Protein AF-A0A517MY10-F1 (afdb_monomer_lite)

Organism: NCBI:txid1930276

Foldseek 3Di:
DDDDDDDDDDDDDDDDDDPVVVVVVVVVVVPPDDPPDDPFQFDWEWAFEDAPVRHRQADADWKKKWWADPDQADVNPHHFAIWMFTADRRRITRATGGPDVRRHGTFFKTQMAIFDAHPVRFGQAACLSNDRVRGPDMDGSVPPPDYHHGHGDDPVSRVPPPPPCPDD

Sequence (168 aa):
MQGRVLHRSGNIHSFRPLRALLTASLLLSMLVGCGSSSPFEYVPATGKVTYEDGSAIPFSGTTRMLFASQSPPIDGKYYQKPAVAYVDADGTFESATSHKYKDGIAVGKHKILISASDAQGKLLIPSEYGNIDTTPLEIDAEESPFELKIRKPTAEERKNTKVEKSLY

Structure (mmCIF, N/CA/C/O backbone):
data_AF-A0A517MY10-F1
#
_entry.id   AF-A0A517MY10-F1
#
loop_
_atom_site.group_PDB
_atom_site.id
_atom_site.type_symbol
_atom_site.label_atom_id
_atom_site.label_alt_id
_atom_site.label_comp_id
_atom_site.label_asym_id
_atom_site.label_entity_id
_atom_site.label_seq_id
_atom_site.pdbx_PDB_ins_code
_atom_site.Cartn_x
_atom_site.Cartn_y
_atom_site.Cartn_z
_atom_site.occupancy
_atom_site.B_iso_or_equiv
_atom_site.auth_seq_id
_atom_site.auth_comp_id
_atom_site.auth_asym_id
_atom_site.auth_atom_id
_atom_site.pdbx_PDB_model_num
ATOM 1 N N . MET A 1 1 ? -2.609 -11.671 -103.818 1.00 44.72 1 MET A N 1
ATOM 2 C CA . MET A 1 1 ? -1.132 -11.598 -103.894 1.00 44.72 1 MET A CA 1
ATOM 3 C C . MET A 1 1 ? -0.686 -10.617 -102.818 1.00 44.72 1 MET A C 1
ATOM 5 O O . MET A 1 1 ? -1.029 -9.454 -102.915 1.00 44.72 1 MET A O 1
ATOM 9 N N . GLN A 1 2 ? -0.395 -11.093 -101.605 1.00 45.88 2 GLN A N 1
ATOM 10 C CA . GLN A 1 2 ? 0.942 -11.485 -101.119 1.00 45.88 2 GLN A CA 1
ATOM 11 C C . GLN A 1 2 ? 1.966 -10.341 -101.161 1.00 45.88 2 GLN A C 1
ATOM 13 O O . GLN A 1 2 ? 2.336 -9.883 -102.233 1.00 45.88 2 GLN A O 1
ATOM 18 N N . GLY A 1 3 ? 2.438 -9.945 -99.975 1.00 46.50 3 GLY A N 1
ATOM 19 C CA . GLY A 1 3 ? 3.536 -8.997 -99.784 1.00 46.50 3 GLY A CA 1
ATOM 20 C C . GLY A 1 3 ? 3.680 -8.569 -98.322 1.00 46.50 3 GLY A C 1
ATOM 21 O O . GLY A 1 3 ? 3.351 -7.446 -97.968 1.00 46.50 3 GLY A O 1
ATOM 22 N N . ARG A 1 4 ? 4.096 -9.502 -97.459 1.00 49.69 4 ARG A N 1
ATOM 23 C CA . ARG A 1 4 ? 4.485 -9.286 -96.050 1.00 49.69 4 ARG A CA 1
ATOM 24 C C . ARG A 1 4 ? 5.951 -8.801 -96.003 1.00 49.69 4 ARG A C 1
ATOM 26 O O . ARG A 1 4 ? 6.664 -9.124 -96.945 1.00 49.69 4 ARG A O 1
ATOM 33 N N . VAL A 1 5 ? 6.366 -8.143 -94.900 1.00 52.38 5 VAL A N 1
ATOM 34 C CA . VAL A 1 5 ? 7.738 -7.939 -94.317 1.00 52.38 5 VAL A CA 1
ATOM 35 C C . VAL A 1 5 ? 7.881 -6.471 -93.856 1.00 52.38 5 VAL A C 1
ATOM 37 O O . VAL A 1 5 ? 7.538 -5.589 -94.626 1.00 52.38 5 VAL A O 1
ATOM 40 N N . LEU A 1 6 ? 8.416 -6.057 -92.698 1.00 55.56 6 LEU A N 1
ATOM 41 C CA . LEU A 1 6 ? 8.662 -6.554 -91.327 1.00 55.56 6 LEU A CA 1
ATOM 42 C C . LEU A 1 6 ? 9.167 -5.321 -90.522 1.00 55.56 6 LEU A C 1
ATOM 44 O O . LEU A 1 6 ? 9.851 -4.479 -91.090 1.00 55.56 6 LEU A O 1
ATOM 48 N N . HIS A 1 7 ? 8.915 -5.303 -89.205 1.00 48.25 7 HIS A N 1
ATOM 49 C CA . HIS A 1 7 ? 9.722 -4.684 -88.125 1.00 48.25 7 HIS A CA 1
ATOM 50 C C . HIS A 1 7 ? 10.045 -3.170 -88.118 1.00 48.25 7 HIS A C 1
ATOM 52 O O . HIS A 1 7 ? 10.788 -2.687 -88.962 1.00 48.25 7 HIS A O 1
ATOM 58 N N . ARG A 1 8 ? 9.769 -2.500 -86.980 1.00 47.56 8 ARG A N 1
ATOM 59 C CA . ARG A 1 8 ? 10.817 -2.174 -85.979 1.00 47.56 8 ARG A CA 1
ATOM 60 C C . ARG A 1 8 ? 10.227 -1.733 -84.628 1.00 47.56 8 ARG A C 1
ATOM 62 O O . ARG A 1 8 ? 9.366 -0.869 -84.557 1.00 47.56 8 ARG A O 1
ATOM 69 N N . SER A 1 9 ? 10.746 -2.365 -83.578 1.00 57.09 9 SER A N 1
ATOM 70 C CA . SER A 1 9 ? 10.543 -2.110 -82.147 1.00 57.09 9 SER A CA 1
ATOM 71 C C . SER A 1 9 ? 11.144 -0.773 -81.682 1.00 57.09 9 SER A C 1
ATOM 73 O O . SER A 1 9 ? 12.163 -0.340 -82.223 1.00 57.09 9 SER A O 1
ATOM 75 N N . GLY A 1 10 ? 10.560 -0.170 -80.641 1.00 47.12 10 GLY A N 1
ATOM 76 C CA . GLY A 1 10 ? 11.083 1.016 -79.958 1.00 47.12 10 GLY A CA 1
ATOM 77 C C . GLY A 1 10 ? 10.394 1.269 -78.616 1.00 47.12 10 GLY A C 1
ATOM 78 O O . GLY A 1 10 ? 9.575 2.170 -78.498 1.00 47.12 10 GLY A O 1
ATOM 79 N N . ASN A 1 11 ? 10.722 0.449 -77.618 1.00 53.38 11 ASN A N 1
ATOM 80 C CA . ASN A 1 11 ? 10.365 0.646 -76.213 1.00 53.38 11 ASN A CA 1
ATOM 81 C C . ASN A 1 11 ? 11.342 1.675 -75.600 1.00 53.38 11 ASN A C 1
ATOM 83 O O . ASN A 1 11 ? 12.553 1.474 -75.685 1.00 53.38 11 ASN A O 1
ATOM 87 N N . ILE A 1 12 ? 10.849 2.753 -74.984 1.00 58.94 12 ILE A N 1
ATOM 88 C CA . ILE A 1 12 ? 11.664 3.743 -74.254 1.00 58.94 12 ILE A CA 1
ATOM 89 C C . ILE A 1 12 ? 11.125 3.886 -72.830 1.00 58.94 12 ILE A C 1
ATOM 91 O O . ILE A 1 12 ? 10.254 4.701 -72.550 1.00 58.94 12 ILE A O 1
ATOM 95 N N . HIS A 1 13 ? 11.662 3.073 -71.918 1.00 45.88 13 HIS A N 1
ATOM 96 C CA . HIS A 1 13 ? 11.567 3.303 -70.479 1.00 45.88 13 HIS A CA 1
ATOM 97 C C . HIS A 1 13 ? 12.769 4.144 -70.036 1.00 45.88 13 HIS A C 1
ATOM 99 O O . HIS A 1 13 ? 13.908 3.673 -69.998 1.00 45.88 13 HIS A O 1
ATOM 105 N N . SER A 1 14 ? 12.513 5.406 -69.709 1.00 57.00 14 SER A N 1
ATOM 106 C CA . SER A 1 14 ? 13.481 6.333 -69.132 1.00 57.00 14 SER A CA 1
ATOM 107 C C . SER A 1 14 ? 13.745 6.007 -67.655 1.00 57.00 14 SER A C 1
ATOM 109 O O . SER A 1 14 ? 12.998 6.359 -66.748 1.00 57.00 14 SER A O 1
ATOM 111 N N . PHE A 1 15 ? 14.879 5.345 -67.437 1.00 56.28 15 PHE A N 1
ATOM 112 C CA . PHE A 1 15 ? 15.742 5.394 -66.250 1.00 56.28 15 PHE A CA 1
ATOM 113 C C . PHE A 1 15 ? 15.823 6.836 -65.682 1.00 56.28 15 PHE A C 1
ATOM 115 O O . PHE A 1 15 ? 16.284 7.733 -66.383 1.00 56.28 15 PHE A O 1
ATOM 122 N N . ARG A 1 16 ? 15.403 7.148 -64.443 1.00 60.47 16 ARG A N 1
ATOM 123 C CA . ARG A 1 16 ? 16.196 7.046 -63.191 1.00 60.47 16 ARG A CA 1
ATOM 124 C C . ARG A 1 16 ? 15.408 7.625 -61.988 1.00 60.47 16 ARG A C 1
ATOM 126 O O . ARG A 1 16 ? 15.236 8.839 -61.950 1.00 60.47 16 ARG A O 1
ATOM 133 N N . PRO A 1 17 ? 15.095 6.840 -60.937 1.00 47.31 17 PRO A N 1
ATOM 134 C CA . PRO A 1 17 ? 14.809 7.416 -59.617 1.00 47.31 17 PRO A CA 1
ATOM 135 C C . PRO A 1 17 ? 15.684 6.820 -58.496 1.00 47.31 17 PRO A C 1
ATOM 137 O O . PRO A 1 17 ? 15.269 6.758 -57.349 1.00 47.31 17 PRO A O 1
ATOM 140 N N . LEU A 1 18 ? 16.907 6.360 -58.787 1.00 51.84 18 LEU A N 1
ATOM 141 C CA . LEU A 1 18 ? 17.701 5.615 -57.792 1.00 51.84 18 LEU A CA 1
ATOM 142 C C . LEU A 1 18 ? 18.449 6.499 -56.767 1.00 51.84 18 LEU A C 1
ATOM 144 O O . LEU A 1 18 ? 18.864 6.008 -55.726 1.00 51.84 18 LEU A O 1
ATOM 148 N N . ARG A 1 19 ? 18.629 7.804 -57.023 1.00 47.38 19 ARG A N 1
ATOM 149 C CA . ARG A 1 19 ? 19.398 8.703 -56.129 1.00 47.38 19 ARG A CA 1
ATOM 150 C C . ARG A 1 19 ? 18.553 9.515 -55.142 1.00 47.38 19 ARG A C 1
ATOM 152 O O . ARG A 1 19 ? 19.083 9.926 -54.121 1.00 47.38 19 ARG A O 1
ATOM 159 N N . ALA A 1 20 ? 17.263 9.716 -55.415 1.00 52.53 20 ALA A N 1
ATOM 160 C CA . ALA A 1 20 ? 16.372 10.487 -54.539 1.00 52.53 20 ALA A CA 1
ATOM 161 C C . ALA A 1 20 ? 15.848 9.673 -53.337 1.00 52.53 20 ALA A C 1
ATOM 163 O O . ALA A 1 20 ? 15.461 10.243 -52.324 1.00 52.53 20 ALA A O 1
ATOM 164 N N . LEU A 1 21 ? 15.869 8.339 -53.431 1.00 51.38 21 LEU A N 1
ATOM 165 C CA . LEU A 1 21 ? 15.404 7.433 -52.374 1.00 51.38 21 LEU A CA 1
ATOM 166 C C . LEU A 1 21 ? 16.419 7.242 -51.232 1.00 51.38 21 LEU A C 1
ATOM 168 O O . LEU A 1 21 ? 16.023 6.957 -50.107 1.00 51.38 21 LEU A O 1
ATOM 172 N N . LEU A 1 22 ? 17.717 7.438 -51.487 1.00 51.84 22 LEU A N 1
ATOM 173 C CA . LEU A 1 22 ? 18.775 7.215 -50.489 1.00 51.84 22 LEU A CA 1
ATOM 174 C C . LEU A 1 22 ? 18.899 8.352 -49.462 1.00 51.84 22 LEU A C 1
ATOM 176 O O . LEU A 1 22 ? 19.233 8.098 -48.309 1.00 51.84 22 LEU A O 1
ATOM 180 N N . THR A 1 23 ? 18.592 9.594 -49.837 1.00 54.25 23 THR A N 1
ATOM 181 C CA . THR A 1 23 ? 18.658 10.752 -48.926 1.00 54.25 23 THR A CA 1
ATOM 182 C C . THR A 1 23 ? 17.443 10.863 -48.004 1.00 54.25 23 THR A C 1
ATOM 184 O O . THR A 1 23 ? 17.587 11.311 -46.870 1.00 54.25 23 THR A O 1
ATOM 187 N N . ALA A 1 24 ? 16.266 10.394 -48.431 1.00 54.34 24 ALA A N 1
ATOM 188 C CA . ALA A 1 24 ? 15.062 10.378 -47.594 1.00 54.34 24 ALA A CA 1
ATOM 189 C C . ALA A 1 24 ? 15.146 9.361 -46.436 1.00 54.34 24 ALA A C 1
ATOM 191 O O . ALA A 1 24 ? 14.570 9.585 -45.373 1.00 54.34 24 ALA A O 1
ATOM 192 N N . SER A 1 25 ? 15.906 8.272 -46.605 1.00 54.97 25 SER A N 1
ATOM 193 C CA . SER A 1 25 ? 16.059 7.233 -45.577 1.00 54.97 25 SER A CA 1
ATOM 194 C C . SER A 1 25 ? 16.965 7.647 -44.410 1.00 54.97 25 SER A C 1
ATOM 196 O O . SER A 1 25 ? 16.845 7.070 -43.333 1.00 54.97 25 SER A O 1
ATOM 198 N N . LEU A 1 26 ? 17.862 8.625 -44.599 1.00 53.00 26 LEU A N 1
ATOM 199 C CA . LEU A 1 26 ? 18.824 9.047 -43.571 1.00 53.00 26 LEU A CA 1
ATOM 200 C C . LEU A 1 26 ? 18.259 10.125 -42.625 1.00 53.00 26 LEU A C 1
ATOM 202 O O . LEU A 1 26 ? 18.730 10.252 -41.501 1.00 53.00 26 LEU A O 1
ATOM 206 N N . LEU A 1 27 ? 17.232 10.875 -43.049 1.00 53.19 27 LEU A N 1
ATOM 207 C CA . LEU A 1 27 ? 16.523 11.822 -42.175 1.00 53.19 27 LEU A CA 1
ATOM 208 C C . LEU A 1 27 ? 15.470 11.143 -41.280 1.00 53.19 27 LEU A C 1
ATOM 210 O O . LEU A 1 27 ? 15.119 11.689 -40.237 1.00 53.19 27 LEU A O 1
ATOM 214 N N . LEU A 1 28 ? 14.974 9.958 -41.654 1.00 54.53 28 LEU A N 1
ATOM 215 C CA . LEU A 1 28 ? 13.906 9.270 -40.917 1.00 54.53 28 LEU A CA 1
ATOM 216 C C . LEU A 1 28 ? 14.405 8.508 -39.675 1.00 54.53 28 LEU A C 1
ATOM 218 O O . LEU A 1 28 ? 13.624 8.221 -38.772 1.00 54.53 28 LEU A O 1
ATOM 222 N N . SER A 1 29 ? 15.703 8.210 -39.593 1.00 58.03 29 SER A N 1
ATOM 223 C CA . SER A 1 29 ? 16.315 7.484 -38.472 1.00 58.03 29 SER A CA 1
ATOM 224 C C . SER A 1 29 ? 16.623 8.359 -37.250 1.00 58.03 29 SER A C 1
ATOM 226 O O . SER A 1 29 ? 16.862 7.820 -36.173 1.00 58.03 29 SER A O 1
ATOM 228 N N . MET A 1 30 ? 16.553 9.692 -37.364 1.00 55.31 30 MET A N 1
ATOM 229 C CA . MET A 1 30 ? 16.752 10.608 -36.225 1.00 55.31 30 MET A CA 1
ATOM 230 C C . MET A 1 30 ? 15.492 10.832 -35.369 1.00 55.31 30 MET A C 1
ATOM 232 O O . MET A 1 30 ? 15.556 11.516 -34.353 1.00 55.31 30 MET A O 1
ATOM 236 N N . LEU A 1 31 ? 14.355 10.236 -35.746 1.00 55.09 31 LEU A N 1
ATOM 237 C CA . LEU A 1 31 ? 13.096 10.288 -34.990 1.00 55.09 31 LEU A CA 1
ATOM 238 C C . LEU A 1 31 ? 12.857 9.053 -34.109 1.00 55.09 31 LEU A C 1
ATOM 240 O O . LEU A 1 31 ? 11.834 8.987 -33.429 1.00 55.09 31 LEU A O 1
ATOM 244 N N . VAL A 1 32 ? 13.794 8.098 -34.059 1.00 60.75 32 VAL A N 1
ATOM 245 C CA . VAL A 1 32 ? 13.776 7.034 -33.043 1.00 60.75 32 VAL A CA 1
ATOM 246 C C . VAL A 1 32 ? 14.281 7.641 -31.735 1.00 60.75 32 VAL A C 1
ATOM 248 O O . VAL A 1 32 ? 15.427 7.472 -31.325 1.00 60.75 32 VAL A O 1
ATOM 251 N N . GLY A 1 33 ? 13.421 8.464 -31.137 1.00 53.59 33 GLY A N 1
ATOM 252 C CA . GLY A 1 33 ? 13.652 9.094 -29.853 1.00 53.59 33 GLY A CA 1
ATOM 253 C C . GLY A 1 33 ? 13.954 8.031 -28.808 1.00 53.59 33 GLY A C 1
ATOM 254 O O . GLY A 1 33 ? 13.231 7.045 -28.674 1.00 53.59 33 GLY A O 1
ATOM 255 N N . CYS A 1 34 ? 15.040 8.262 -28.077 1.00 61.56 34 CYS A N 1
ATOM 256 C CA . CYS A 1 34 ? 15.397 7.553 -26.863 1.00 61.56 34 CYS A CA 1
ATOM 257 C C . CYS A 1 34 ? 14.213 7.646 -25.892 1.00 61.56 34 CYS A C 1
ATOM 259 O O . CYS A 1 34 ? 14.004 8.663 -25.227 1.00 61.56 34 CYS A O 1
ATOM 261 N N . GLY A 1 35 ? 13.386 6.602 -25.872 1.00 51.41 35 GLY A N 1
ATOM 262 C CA . GLY A 1 35 ? 12.416 6.411 -24.816 1.00 51.41 35 GLY A CA 1
ATOM 263 C C . GLY A 1 35 ? 13.199 6.322 -23.519 1.00 51.41 35 GLY A C 1
ATOM 264 O O . GLY A 1 35 ? 14.029 5.435 -23.363 1.00 51.41 35 GLY A O 1
ATOM 265 N N . SER A 1 36 ? 12.956 7.260 -22.606 1.00 55.16 36 SER A N 1
ATOM 266 C CA . SER A 1 36 ? 13.335 7.121 -21.202 1.00 55.16 36 SER A CA 1
ATOM 267 C C . SER A 1 36 ? 12.619 5.880 -20.655 1.00 55.16 36 SER A C 1
ATOM 269 O O . SER A 1 36 ? 11.471 5.944 -20.202 1.00 55.16 36 SER A O 1
ATOM 271 N N . SER A 1 37 ? 13.237 4.717 -20.852 1.00 66.44 37 SER A N 1
ATOM 272 C CA . SER A 1 37 ? 12.756 3.429 -20.383 1.00 66.44 37 SER A CA 1
ATOM 273 C C . SER A 1 37 ? 13.291 3.239 -18.976 1.00 66.44 37 SER A C 1
ATOM 275 O O . SER A 1 37 ? 14.502 3.152 -18.769 1.00 66.44 37 SER A O 1
ATOM 277 N N . SER A 1 38 ? 12.385 3.187 -18.004 1.00 72.44 38 SER A N 1
ATOM 278 C CA . SER A 1 38 ? 12.713 2.603 -16.707 1.00 72.44 38 SER A CA 1
ATOM 279 C C . SER A 1 38 ? 13.237 1.178 -16.943 1.00 72.44 38 SER A C 1
ATOM 281 O O . SER A 1 38 ? 12.667 0.481 -17.785 1.00 72.44 38 SER A O 1
ATOM 283 N N . PRO A 1 39 ? 14.289 0.724 -16.237 1.00 85.31 39 PRO A N 1
ATOM 284 C CA . PRO A 1 39 ? 14.768 -0.655 -16.346 1.00 85.31 39 PRO A CA 1
ATOM 285 C C . PRO A 1 39 ? 13.796 -1.666 -15.712 1.00 85.31 39 PRO A C 1
ATOM 287 O O . PRO A 1 39 ? 14.076 -2.860 -15.703 1.00 85.31 39 PRO A O 1
ATOM 290 N N . PHE A 1 40 ? 12.679 -1.193 -15.154 1.00 89.50 40 PHE A N 1
ATOM 291 C CA . PHE A 1 40 ? 11.672 -2.007 -14.497 1.00 89.50 40 PHE A CA 1
ATOM 292 C C . PHE A 1 40 ? 10.432 -2.163 -15.369 1.00 89.50 40 PHE A C 1
ATOM 294 O O . PHE A 1 40 ? 9.955 -1.204 -15.979 1.00 89.50 40 PHE A O 1
ATOM 301 N N . GLU A 1 41 ? 9.894 -3.374 -15.363 1.00 91.69 41 GLU A N 1
ATOM 302 C CA . GLU A 1 41 ? 8.567 -3.677 -15.878 1.00 91.69 41 GLU A CA 1
ATOM 303 C C . GLU A 1 41 ? 7.515 -3.377 -14.808 1.00 91.69 41 GLU A C 1
ATOM 305 O O . GLU A 1 41 ? 7.745 -3.639 -13.623 1.00 91.69 41 GLU A O 1
ATOM 310 N N . TYR A 1 42 ? 6.379 -2.820 -15.230 1.00 93.81 42 TYR A N 1
ATOM 311 C CA . TYR A 1 42 ? 5.268 -2.468 -14.352 1.00 93.81 42 TYR A CA 1
ATOM 312 C C . TYR A 1 42 ? 3.982 -3.142 -14.816 1.00 93.81 42 TYR A C 1
ATOM 314 O O . TYR A 1 42 ? 3.713 -3.213 -16.017 1.00 93.81 42 TYR A O 1
ATOM 322 N N . VAL A 1 43 ? 3.178 -3.587 -13.855 1.00 95.88 43 VAL A N 1
ATOM 323 C CA . VAL A 1 43 ? 1.878 -4.220 -14.083 1.00 95.88 43 VAL A CA 1
ATOM 324 C C . VAL A 1 43 ? 0.762 -3.440 -13.382 1.00 95.88 43 VAL A C 1
ATOM 326 O O . VAL A 1 43 ? 0.988 -2.883 -12.300 1.00 95.88 43 VAL A O 1
ATOM 329 N N . PRO A 1 44 ? -0.453 -3.383 -13.964 1.00 96.69 44 PRO A N 1
ATOM 330 C CA . PRO A 1 44 ? -1.592 -2.731 -13.330 1.00 96.69 44 PRO A CA 1
ATOM 331 C C . PRO A 1 44 ? -1.909 -3.324 -11.952 1.00 96.69 44 PRO A C 1
ATOM 333 O O . PRO A 1 44 ? -2.123 -4.526 -11.801 1.00 96.69 44 PRO A O 1
ATOM 336 N N . ALA A 1 45 ? -2.007 -2.455 -10.951 1.00 97.19 45 ALA A N 1
ATOM 337 C CA . ALA A 1 45 ? -2.375 -2.824 -9.591 1.00 97.19 45 ALA A CA 1
ATOM 338 C C . ALA A 1 45 ? -3.737 -2.240 -9.246 1.00 97.19 45 ALA A C 1
ATOM 340 O O . ALA A 1 45 ? -3.904 -1.018 -9.225 1.00 97.19 45 ALA A O 1
ATOM 341 N N . THR A 1 46 ? -4.685 -3.124 -8.961 1.00 97.94 46 THR A N 1
ATOM 342 C CA . THR A 1 46 ? -6.047 -2.773 -8.552 1.00 97.94 46 THR A CA 1
ATOM 343 C C . THR A 1 46 ? -6.442 -3.633 -7.366 1.00 97.94 46 THR A C 1
ATOM 345 O O . THR A 1 46 ? -5.827 -4.674 -7.129 1.00 97.94 46 THR A O 1
ATOM 348 N N . GLY A 1 47 ? -7.445 -3.222 -6.602 1.00 96.94 47 GLY A N 1
ATOM 349 C CA . GLY A 1 47 ? -7.912 -4.058 -5.508 1.00 96.94 47 GLY A CA 1
ATOM 350 C C . GLY A 1 47 ? -8.870 -3.370 -4.562 1.00 96.94 47 GLY A C 1
ATOM 351 O O . GLY A 1 47 ? -9.393 -2.287 -4.829 1.00 96.94 47 GLY A O 1
ATOM 352 N N . LYS A 1 48 ? -9.091 -4.036 -3.433 1.00 96.44 48 LYS A N 1
ATOM 353 C CA . LYS A 1 48 ? -9.969 -3.592 -2.363 1.00 96.44 48 LYS A CA 1
ATOM 354 C C . LYS A 1 48 ? -9.317 -3.797 -1.005 1.00 96.44 48 LYS A C 1
ATOM 356 O O . LYS A 1 48 ? -8.628 -4.785 -0.774 1.00 96.44 48 LYS A O 1
ATOM 361 N N . VAL A 1 49 ? -9.576 -2.862 -0.104 1.00 95.50 49 VAL A N 1
ATOM 362 C CA . VAL A 1 49 ? -9.105 -2.839 1.272 1.00 95.50 49 VAL A CA 1
ATOM 363 C C . VAL A 1 49 ? -10.309 -2.794 2.202 1.00 95.50 49 VAL A C 1
ATOM 365 O O . VAL A 1 49 ? -11.126 -1.874 2.143 1.00 95.50 49 VAL A O 1
ATOM 368 N N . THR A 1 50 ? -10.416 -3.777 3.087 1.00 95.75 50 THR A N 1
ATOM 369 C CA . THR A 1 50 ? -11.458 -3.826 4.119 1.00 95.75 50 THR A CA 1
ATOM 370 C C . THR A 1 50 ? -10.855 -4.179 5.465 1.00 95.75 50 THR A C 1
ATOM 372 O O . THR A 1 50 ? -9.712 -4.631 5.565 1.00 95.75 50 THR A O 1
ATOM 375 N N . TYR A 1 51 ? -11.640 -4.030 6.527 1.00 95.69 51 TYR A N 1
ATOM 376 C CA . TYR A 1 51 ? -11.315 -4.723 7.760 1.00 95.69 51 TYR A CA 1
ATOM 377 C C . TYR A 1 51 ? -11.493 -6.241 7.605 1.00 95.69 51 TYR A C 1
ATOM 379 O O . TYR A 1 51 ? -12.171 -6.714 6.689 1.00 95.69 51 TYR A O 1
ATOM 387 N N . GLU A 1 52 ? -10.894 -7.013 8.509 1.00 95.75 52 GLU A N 1
ATOM 388 C CA . GLU A 1 52 ? -11.004 -8.482 8.545 1.00 95.75 52 GLU A CA 1
ATOM 389 C C . GLU A 1 52 ? -12.450 -8.986 8.644 1.00 95.75 52 GLU A C 1
ATOM 391 O O . GLU A 1 52 ? -12.778 -10.028 8.081 1.00 95.75 52 GLU A O 1
ATOM 396 N N . ASP A 1 53 ? -13.327 -8.225 9.304 1.00 93.19 53 ASP A N 1
ATOM 397 C CA . ASP A 1 53 ? -14.763 -8.517 9.405 1.00 93.19 53 ASP A CA 1
ATOM 398 C C . ASP A 1 53 ? -15.560 -8.140 8.139 1.00 93.19 53 ASP A C 1
ATOM 400 O O . ASP A 1 53 ? -16.783 -8.259 8.117 1.00 93.19 53 ASP A O 1
ATOM 404 N N . GLY A 1 54 ? -14.878 -7.669 7.091 1.00 92.19 54 GLY A N 1
ATOM 405 C CA . GLY A 1 54 ? -15.465 -7.238 5.823 1.00 92.19 54 GLY A CA 1
ATOM 406 C C . GLY A 1 54 ? -16.036 -5.819 5.835 1.00 92.19 54 GLY A C 1
ATOM 407 O O . GLY A 1 54 ? -16.469 -5.336 4.788 1.00 92.19 54 GLY A O 1
ATOM 408 N N . SER A 1 55 ? -16.036 -5.121 6.976 1.00 92.19 55 SER A N 1
ATOM 409 C CA . SER A 1 55 ? -16.496 -3.730 7.022 1.00 92.19 55 SER A CA 1
ATOM 410 C C . SER A 1 55 ? -15.507 -2.784 6.333 1.00 92.19 55 SER A C 1
ATOM 412 O O . SER A 1 55 ? -14.293 -3.000 6.343 1.00 92.19 55 SER A O 1
ATOM 414 N N . ALA A 1 56 ? -16.029 -1.723 5.718 1.00 90.62 56 ALA A N 1
ATOM 415 C CA . ALA A 1 56 ? -15.200 -0.695 5.102 1.00 90.62 56 ALA A CA 1
ATOM 416 C C . ALA A 1 56 ? -14.424 0.094 6.167 1.00 90.62 56 ALA A C 1
ATOM 418 O O . ALA A 1 56 ? -14.919 0.337 7.274 1.00 90.62 56 ALA A O 1
ATOM 419 N N . ILE A 1 57 ? -13.216 0.526 5.812 1.00 90.38 57 ILE A N 1
ATOM 420 C CA . ILE A 1 57 ? -12.457 1.480 6.620 1.00 90.38 57 ILE A CA 1
ATOM 421 C C . ILE A 1 57 ? -13.165 2.836 6.501 1.00 90.38 57 ILE A C 1
ATOM 423 O O . ILE A 1 57 ? -13.389 3.282 5.375 1.00 90.38 57 ILE A O 1
ATOM 427 N N . PRO A 1 58 ? -13.547 3.494 7.614 1.00 88.56 58 PRO A N 1
ATOM 428 C CA . PRO A 1 58 ? -14.232 4.776 7.566 1.00 88.56 58 PRO A CA 1
ATOM 429 C C . PRO A 1 58 ? -13.467 5.780 6.708 1.00 88.56 58 PRO A C 1
ATOM 431 O O . PRO A 1 58 ? -12.296 6.050 6.952 1.00 88.56 58 PRO A O 1
ATOM 434 N N . PHE A 1 59 ? -14.128 6.332 5.697 1.00 80.44 59 PHE A N 1
ATOM 435 C CA . PHE A 1 59 ? -13.514 7.321 4.826 1.00 80.44 59 PHE A CA 1
ATOM 436 C C . PHE A 1 59 ? -13.719 8.725 5.391 1.00 80.44 59 PHE A C 1
ATOM 438 O O . PHE A 1 59 ? -14.843 9.155 5.647 1.00 80.44 59 PHE A O 1
ATOM 445 N N . SER A 1 60 ? -12.624 9.445 5.586 1.00 68.69 60 SER A N 1
ATOM 446 C CA . SER A 1 60 ? -12.607 10.735 6.292 1.00 68.69 60 SER A CA 1
ATOM 447 C C . SER A 1 60 ? -11.660 11.756 5.667 1.00 68.69 60 SER A C 1
ATOM 449 O O . SER A 1 60 ? -11.439 12.822 6.237 1.00 68.69 60 SER A O 1
ATOM 451 N N . GLY A 1 61 ? -11.087 11.442 4.506 1.00 71.38 61 GLY A N 1
ATOM 452 C CA . GLY A 1 61 ? -10.108 12.293 3.844 1.00 71.38 61 GLY A CA 1
ATOM 453 C C . GLY A 1 61 ? -9.389 11.536 2.744 1.00 71.38 61 GLY A C 1
ATOM 454 O O . GLY A 1 61 ? -9.883 11.446 1.629 1.00 71.38 61 GLY A O 1
ATOM 455 N N . THR A 1 62 ? -8.205 11.008 3.045 1.00 77.12 62 THR A N 1
ATOM 456 C CA . THR A 1 62 ? -7.393 10.292 2.058 1.00 77.12 62 THR A CA 1
ATOM 457 C C . THR A 1 62 ? -6.758 9.070 2.704 1.00 77.12 62 THR A C 1
ATOM 459 O O . THR A 1 62 ? -5.890 9.204 3.564 1.00 77.12 62 THR A O 1
ATOM 462 N N . THR A 1 63 ? -7.176 7.879 2.280 1.00 91.12 63 THR A N 1
ATOM 463 C CA . THR A 1 63 ? -6.465 6.642 2.606 1.00 91.12 63 THR A CA 1
ATOM 464 C C . THR A 1 63 ? -5.413 6.417 1.531 1.00 91.12 63 THR A C 1
ATOM 466 O O . THR A 1 63 ? -5.734 6.290 0.348 1.00 91.12 63 THR A O 1
ATOM 469 N N . ARG A 1 64 ? -4.143 6.416 1.934 1.00 94.44 64 ARG A N 1
ATOM 470 C CA . ARG A 1 64 ? -3.001 6.263 1.030 1.00 94.44 64 ARG A CA 1
ATOM 471 C C . ARG A 1 64 ? -2.363 4.900 1.235 1.00 94.44 64 ARG A C 1
ATOM 473 O O . ARG A 1 64 ? -2.089 4.511 2.369 1.00 94.44 64 ARG A O 1
ATOM 480 N N . MET A 1 65 ? -2.059 4.231 0.132 1.00 95.94 65 MET A N 1
ATOM 481 C CA . MET A 1 65 ? -1.289 2.996 0.103 1.00 95.94 65 MET A CA 1
ATOM 482 C C . MET A 1 65 ? 0.041 3.211 -0.608 1.00 95.94 65 MET A C 1
ATOM 484 O O . MET A 1 65 ? 0.115 3.949 -1.593 1.00 95.94 65 MET A O 1
ATOM 488 N N . LEU A 1 66 ? 1.082 2.546 -0.123 1.00 97.62 66 LEU A N 1
ATOM 489 C CA . LEU A 1 66 ? 2.405 2.523 -0.725 1.00 97.62 66 LEU A CA 1
ATOM 490 C C . LEU A 1 66 ? 2.855 1.074 -0.923 1.00 97.62 66 LEU A C 1
ATOM 492 O O . LEU A 1 66 ? 2.869 0.290 0.022 1.00 97.62 66 LEU A O 1
ATOM 496 N N . PHE A 1 67 ? 3.225 0.743 -2.157 1.00 97.88 67 PHE A N 1
ATOM 497 C CA . PHE A 1 67 ? 3.754 -0.557 -2.562 1.00 97.88 67 PHE A CA 1
ATOM 498 C C . PHE A 1 67 ? 5.275 -0.454 -2.587 1.00 97.88 67 PHE A C 1
ATOM 500 O O . PHE A 1 67 ? 5.847 0.169 -3.487 1.00 97.88 67 PHE A O 1
ATOM 507 N N . ALA A 1 68 ? 5.924 -0.998 -1.563 1.00 97.06 68 ALA A N 1
ATOM 508 C CA . ALA A 1 68 ? 7.371 -0.992 -1.429 1.00 97.06 68 ALA A CA 1
ATOM 509 C C . ALA A 1 68 ? 7.954 -2.303 -1.958 1.00 97.06 68 ALA A C 1
ATOM 511 O O . ALA A 1 68 ? 7.780 -3.360 -1.345 1.00 97.06 68 ALA A O 1
ATOM 512 N N . SER A 1 69 ? 8.689 -2.221 -3.065 1.00 96.19 69 SER A N 1
ATOM 513 C CA . SER A 1 69 ? 9.313 -3.404 -3.650 1.00 96.19 69 SER A CA 1
ATOM 514 C C . SER A 1 69 ? 10.343 -4.036 -2.737 1.00 96.19 69 SER A C 1
ATOM 516 O O . SER A 1 69 ? 11.140 -3.344 -2.104 1.00 96.19 69 SER A O 1
ATOM 518 N N . GLN A 1 70 ? 10.315 -5.364 -2.708 1.00 95.69 70 GLN A N 1
ATOM 519 C CA . GLN A 1 70 ? 11.282 -6.205 -2.014 1.00 95.69 70 GLN A CA 1
ATOM 520 C C . GLN A 1 70 ? 12.348 -6.765 -2.969 1.00 95.69 70 GLN A C 1
ATOM 522 O O . GLN A 1 70 ? 13.200 -7.548 -2.549 1.00 95.69 70 GLN A O 1
ATOM 527 N N . SER A 1 71 ? 12.321 -6.385 -4.252 1.00 91.62 71 SER A N 1
ATOM 528 C CA . SER A 1 71 ? 13.340 -6.831 -5.206 1.00 91.62 71 SER A CA 1
ATOM 529 C C . SER A 1 71 ? 14.667 -6.096 -4.986 1.00 91.62 71 SER A C 1
ATOM 531 O O . SER A 1 71 ? 14.674 -4.901 -4.670 1.00 91.62 71 SER A O 1
ATOM 533 N N . PRO A 1 72 ? 15.810 -6.777 -5.181 1.00 90.44 72 PRO A N 1
ATOM 534 C CA . PRO A 1 72 ? 17.112 -6.139 -5.081 1.00 90.44 72 PRO A CA 1
ATOM 535 C C . PRO A 1 72 ? 17.316 -5.105 -6.200 1.00 90.44 72 PRO A C 1
ATOM 537 O O . PRO A 1 72 ? 16.705 -5.204 -7.268 1.00 90.44 72 PRO A O 1
ATOM 540 N N . PRO A 1 73 ? 18.210 -4.125 -5.994 1.00 90.31 73 PRO A N 1
ATOM 541 C CA . PRO A 1 73 ? 18.542 -3.159 -7.029 1.00 90.31 73 PRO A CA 1
ATOM 542 C C . PRO A 1 73 ? 19.212 -3.821 -8.239 1.00 90.31 73 PRO A C 1
ATOM 544 O O . PRO A 1 73 ? 20.104 -4.659 -8.087 1.00 90.31 73 PRO A O 1
ATOM 547 N N . ILE A 1 74 ? 18.856 -3.375 -9.446 1.00 88.12 74 ILE A N 1
ATOM 548 C CA . ILE A 1 74 ? 19.536 -3.794 -10.682 1.00 88.12 74 ILE A CA 1
ATOM 549 C C . ILE A 1 74 ? 20.922 -3.143 -10.717 1.00 88.12 74 ILE A C 1
ATOM 551 O O . ILE A 1 74 ? 21.0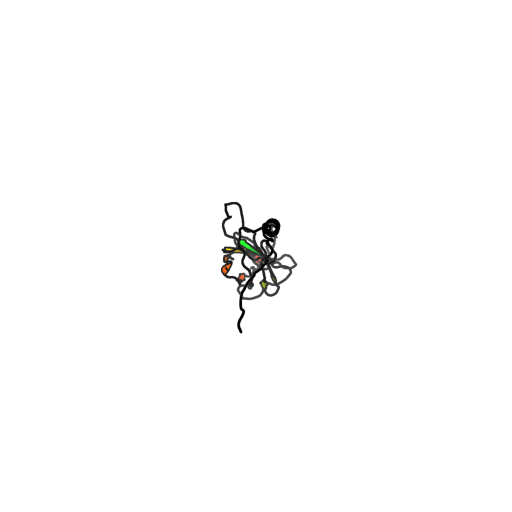62 -1.936 -10.477 1.00 88.12 74 ILE A O 1
ATOM 555 N N . ASP A 1 75 ? 21.949 -3.957 -10.972 1.00 87.88 75 ASP A N 1
ATOM 556 C CA . ASP A 1 75 ? 23.368 -3.572 -10.986 1.00 87.88 75 ASP A CA 1
ATOM 557 C C . ASP A 1 75 ? 23.833 -2.822 -9.722 1.00 87.88 75 ASP A C 1
ATOM 559 O O . ASP A 1 75 ? 24.777 -2.028 -9.762 1.00 87.88 75 ASP A O 1
ATOM 563 N N . GLY A 1 76 ? 23.141 -3.018 -8.591 1.00 87.06 76 GLY A N 1
ATOM 564 C CA . GLY A 1 76 ? 23.411 -2.315 -7.332 1.00 87.06 76 GLY A CA 1
ATOM 565 C C . GLY A 1 76 ? 23.129 -0.806 -7.358 1.00 87.06 76 GLY A C 1
ATOM 566 O O . GLY A 1 76 ? 23.489 -0.106 -6.413 1.00 87.06 76 GLY A O 1
ATOM 567 N N . LYS A 1 77 ? 22.517 -0.286 -8.431 1.00 86.75 77 LYS A N 1
ATOM 568 C CA . LYS A 1 77 ? 22.359 1.160 -8.673 1.00 86.75 77 LYS A CA 1
ATOM 569 C C . LYS A 1 77 ? 20.913 1.592 -8.847 1.00 86.75 77 LYS A C 1
ATOM 571 O O . LYS A 1 77 ? 20.554 2.687 -8.418 1.00 86.75 77 LYS A O 1
ATOM 576 N N . TYR A 1 78 ? 20.096 0.767 -9.490 1.00 87.69 78 TYR A N 1
ATOM 577 C CA . TYR A 1 78 ? 18.723 1.129 -9.814 1.00 87.69 78 TYR A CA 1
ATOM 578 C C . TYR A 1 78 ? 17.777 0.492 -8.810 1.00 87.69 78 TYR A C 1
ATOM 580 O O . TYR A 1 78 ? 17.679 -0.730 -8.740 1.00 87.69 78 TYR A O 1
ATOM 588 N N . TYR A 1 79 ? 17.065 1.328 -8.061 1.00 89.69 79 TYR A N 1
ATOM 589 C CA . TYR A 1 79 ? 16.035 0.910 -7.116 1.00 89.69 79 TYR A CA 1
ATOM 590 C C . TYR A 1 79 ? 14.653 1.163 -7.710 1.00 89.69 79 TYR A C 1
ATOM 592 O O . TYR A 1 79 ? 14.426 2.184 -8.367 1.00 89.69 79 TYR A O 1
ATOM 600 N N . GLN A 1 80 ? 13.718 0.252 -7.455 1.00 90.69 80 GLN A N 1
ATOM 601 C CA . GLN A 1 80 ? 12.323 0.459 -7.825 1.00 90.69 80 GLN A CA 1
ATOM 602 C C . GLN A 1 80 ? 11.727 1.543 -6.937 1.00 90.69 80 GLN A C 1
ATOM 604 O O . GLN A 1 80 ? 11.787 1.479 -5.709 1.00 90.69 80 GLN A O 1
ATOM 609 N N . LYS A 1 81 ? 11.132 2.551 -7.569 1.00 92.56 81 LYS A N 1
ATOM 610 C CA . LYS A 1 81 ? 10.391 3.572 -6.842 1.00 92.56 81 LYS A CA 1
ATOM 611 C C . LYS A 1 81 ? 9.109 2.946 -6.274 1.00 92.56 81 LYS A C 1
ATOM 613 O O . LYS A 1 81 ? 8.390 2.288 -7.034 1.00 92.56 81 LYS A O 1
ATOM 618 N N . PRO A 1 82 ? 8.781 3.175 -4.991 1.00 95.50 82 PRO A N 1
ATOM 619 C CA . PRO A 1 82 ? 7.517 2.716 -4.444 1.00 95.50 82 PRO A CA 1
ATOM 620 C C . PRO A 1 82 ? 6.339 3.296 -5.221 1.00 95.50 82 PRO A C 1
ATOM 622 O O . PRO A 1 82 ? 6.350 4.479 -5.583 1.00 95.50 82 PRO A O 1
ATOM 625 N N . ALA A 1 83 ? 5.325 2.476 -5.467 1.00 97.19 83 ALA A N 1
ATOM 626 C CA . ALA A 1 83 ? 4.100 2.949 -6.091 1.00 97.19 83 ALA A CA 1
ATOM 627 C C . ALA A 1 83 ? 3.120 3.458 -5.038 1.00 97.19 83 ALA A C 1
ATOM 629 O O . ALA A 1 83 ? 3.099 2.966 -3.912 1.00 97.19 83 ALA A O 1
ATOM 630 N N . VAL A 1 84 ? 2.290 4.427 -5.406 1.00 97.75 84 VAL A N 1
ATOM 631 C CA . VAL A 1 84 ? 1.256 4.993 -4.537 1.00 97.75 84 VAL A CA 1
ATOM 632 C C . VAL A 1 84 ? -0.112 4.716 -5.136 1.00 97.75 84 VAL A C 1
ATOM 634 O O . VAL A 1 84 ? -0.316 4.966 -6.322 1.00 97.75 84 VAL A O 1
ATOM 637 N N . ALA A 1 85 ? -1.045 4.257 -4.309 1.00 97.00 85 ALA A N 1
ATOM 638 C CA . ALA A 1 85 ? -2.466 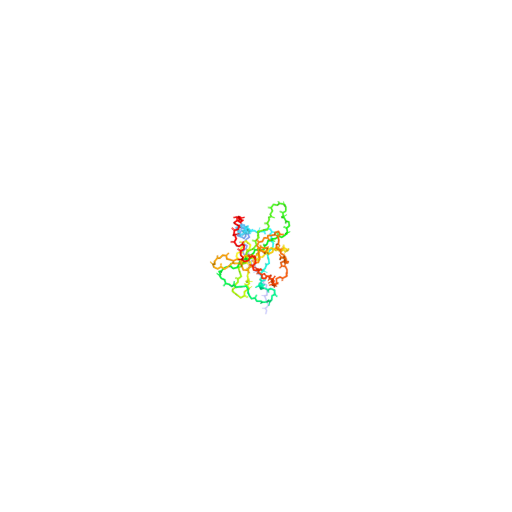4.212 -4.633 1.00 97.00 85 ALA A CA 1
ATOM 639 C C . ALA A 1 85 ? -3.266 5.001 -3.593 1.00 97.00 85 ALA A C 1
ATOM 641 O O . ALA A 1 85 ? -2.845 5.162 -2.442 1.00 97.00 85 ALA A O 1
ATOM 642 N N . TYR A 1 86 ? -4.423 5.493 -4.016 1.00 95.19 86 TYR A N 1
ATOM 643 C CA . TYR A 1 86 ? -5.407 6.112 -3.142 1.00 95.19 86 TYR A CA 1
ATOM 644 C C . TYR A 1 86 ? -6.636 5.221 -3.108 1.00 95.19 86 TYR A C 1
ATOM 646 O O . TYR A 1 86 ? -7.045 4.705 -4.146 1.00 95.19 86 TYR A O 1
ATOM 654 N N . VAL A 1 87 ? -7.161 5.016 -1.905 1.00 94.19 87 VAL A N 1
ATOM 655 C CA . VAL A 1 87 ? -8.321 4.161 -1.675 1.00 94.19 87 VAL A CA 1
ATOM 656 C C . VAL A 1 87 ? -9.562 5.036 -1.590 1.00 94.19 87 VAL A C 1
ATOM 658 O O . VAL A 1 87 ? -9.584 6.007 -0.827 1.00 94.19 87 VAL A O 1
ATOM 661 N N . ASP A 1 88 ? -10.573 4.676 -2.367 1.00 92.62 88 ASP A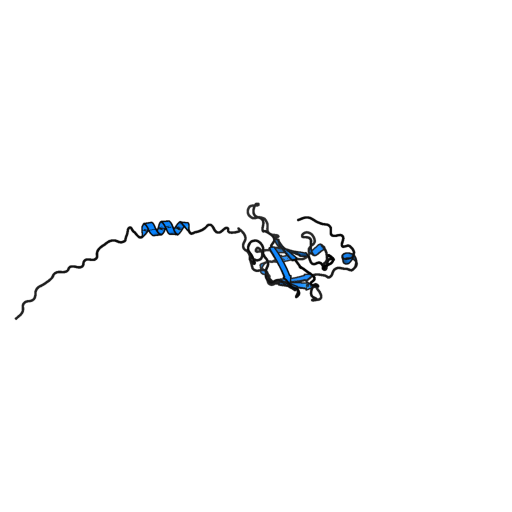 N 1
ATOM 662 C CA . ASP A 1 88 ? -11.875 5.320 -2.411 1.00 92.62 88 ASP A CA 1
ATOM 663 C C . ASP A 1 88 ? -12.735 4.952 -1.193 1.00 92.62 88 ASP A C 1
ATOM 665 O O . ASP A 1 88 ? -12.406 4.086 -0.377 1.00 92.62 88 ASP A O 1
ATOM 669 N N . ALA A 1 89 ? -13.868 5.639 -1.041 1.00 90.06 89 ALA A N 1
ATOM 670 C CA . ALA A 1 89 ? -14.730 5.505 0.132 1.00 90.06 89 ALA A CA 1
ATOM 671 C C . ALA A 1 89 ? -15.342 4.102 0.311 1.00 90.06 89 ALA A C 1
ATOM 673 O O . ALA A 1 89 ? -15.730 3.735 1.420 1.00 90.06 89 ALA A O 1
ATOM 674 N N . ASP A 1 90 ? -15.426 3.317 -0.761 1.00 90.69 90 ASP A N 1
ATOM 675 C CA . ASP A 1 90 ? -15.904 1.932 -0.751 1.00 90.69 90 ASP A CA 1
ATOM 676 C C . ASP A 1 90 ? -14.791 0.903 -0.465 1.00 90.69 90 ASP A C 1
ATOM 678 O O . ASP A 1 90 ? -15.042 -0.310 -0.437 1.00 90.69 90 ASP A O 1
ATOM 682 N N . GLY A 1 91 ? -13.569 1.387 -0.224 1.00 92.62 91 GLY A N 1
ATOM 683 C CA . GLY A 1 91 ? -12.381 0.586 0.028 1.00 92.62 91 GLY A CA 1
ATOM 684 C C . GLY A 1 91 ? -11.646 0.156 -1.238 1.00 92.62 91 GLY A C 1
ATOM 685 O O . GLY A 1 91 ? -10.665 -0.572 -1.121 1.00 92.62 91 GLY A O 1
ATOM 686 N N . THR A 1 92 ? -12.080 0.542 -2.436 1.00 95.75 92 THR A N 1
ATOM 687 C CA . THR A 1 92 ? -11.410 0.141 -3.683 1.00 95.75 92 THR A CA 1
ATOM 688 C C . THR A 1 92 ? -10.260 1.075 -4.054 1.00 95.75 92 THR A C 1
ATOM 690 O O . THR A 1 92 ? -10.200 2.218 -3.615 1.00 95.75 92 THR A O 1
ATOM 693 N N . PHE A 1 93 ? -9.309 0.582 -4.845 1.00 95.75 93 PHE A N 1
ATOM 694 C CA . PHE A 1 93 ? -8.337 1.414 -5.548 1.00 95.75 93 PHE A CA 1
ATOM 695 C C . PHE A 1 93 ? -8.186 0.918 -6.986 1.00 95.75 93 PHE A C 1
ATOM 697 O O . PHE A 1 93 ? -7.918 -0.258 -7.243 1.00 95.75 93 PHE A O 1
ATOM 704 N N . GLU A 1 94 ? -8.346 1.828 -7.942 1.00 96.56 94 GLU A N 1
ATOM 705 C CA . GLU A 1 94 ? -8.354 1.479 -9.369 1.00 96.56 94 GLU A CA 1
ATOM 706 C C . GLU A 1 94 ? -6.966 1.445 -10.009 1.00 96.56 94 GLU A C 1
ATOM 708 O O . GLU A 1 94 ? -6.808 0.978 -11.135 1.00 96.56 94 GLU A O 1
ATOM 713 N N . SER A 1 95 ? -5.965 2.042 -9.363 1.00 96.69 95 SER A N 1
ATOM 714 C CA . SER A 1 95 ? -4.619 2.122 -9.926 1.00 96.69 95 SER A CA 1
ATOM 715 C C . SER A 1 95 ? -3.586 2.511 -8.878 1.00 96.69 95 SER A C 1
ATOM 717 O O . SER A 1 95 ? -3.861 3.311 -7.982 1.00 96.69 95 SER A O 1
ATOM 719 N N . ALA A 1 96 ? -2.368 2.006 -9.059 1.00 97.31 96 ALA A N 1
ATOM 720 C CA . ALA A 1 96 ? -1.169 2.530 -8.423 1.00 97.31 96 ALA A CA 1
ATOM 721 C C . ALA A 1 96 ? -0.322 3.317 -9.436 1.00 97.31 96 ALA A C 1
ATOM 723 O O . ALA A 1 96 ? -0.433 3.137 -10.649 1.00 97.31 96 ALA A O 1
ATOM 724 N N . THR A 1 97 ? 0.511 4.223 -8.935 1.00 96.88 97 THR A N 1
ATOM 725 C CA . THR A 1 97 ? 1.448 5.019 -9.737 1.00 96.88 97 THR A CA 1
ATOM 726 C C . THR A 1 97 ? 2.834 4.967 -9.111 1.00 96.88 97 THR A C 1
ATOM 728 O O . THR A 1 97 ? 3.014 5.419 -7.979 1.00 96.88 97 THR A O 1
ATOM 731 N N . SER A 1 98 ? 3.821 4.467 -9.852 1.00 93.75 98 SER A N 1
ATOM 732 C CA . SER A 1 98 ? 5.239 4.482 -9.487 1.00 93.75 98 SER A CA 1
ATOM 733 C C . SER A 1 98 ? 5.981 5.609 -10.212 1.00 93.75 98 SER A C 1
ATOM 735 O O . SER A 1 98 ? 6.479 6.550 -9.574 1.00 93.75 98 SER A O 1
ATOM 737 N N . HIS A 1 99 ? 6.021 5.576 -11.546 1.00 89.62 99 HIS A N 1
ATOM 738 C CA . HIS A 1 99 ? 6.797 6.497 -12.378 1.00 89.62 99 HIS A CA 1
ATOM 739 C C . HIS A 1 99 ? 5.914 7.376 -13.276 1.00 89.62 99 HIS A C 1
ATOM 741 O O . HIS A 1 99 ? 6.020 8.602 -13.216 1.00 89.62 99 HIS A O 1
ATOM 747 N N . LYS A 1 100 ? 5.032 6.772 -14.077 1.00 91.31 100 LYS A N 1
ATOM 748 C CA . LYS A 1 100 ? 4.042 7.444 -14.937 1.00 91.31 100 LYS A CA 1
ATOM 749 C C . LYS A 1 100 ? 2.641 7.257 -14.365 1.00 91.31 100 LYS A C 1
ATOM 751 O O . LYS A 1 100 ? 2.361 6.268 -13.709 1.00 91.31 100 LYS A O 1
ATOM 756 N N . TYR A 1 101 ? 1.744 8.203 -14.624 1.00 94.06 101 TYR A N 1
ATOM 757 C CA . TYR A 1 101 ? 0.373 8.113 -14.122 1.00 94.06 101 TYR A CA 1
ATOM 758 C C . TYR A 1 101 ? -0.285 6.777 -14.510 1.00 94.06 101 TYR A C 1
ATOM 760 O O . TYR A 1 101 ? -0.338 6.449 -15.696 1.00 94.06 101 TYR A O 1
ATOM 768 N N . LYS A 1 102 ? -0.773 6.038 -13.504 1.00 95.38 102 LYS A N 1
ATOM 769 C CA . LYS A 1 102 ? -1.401 4.710 -13.634 1.00 95.38 102 LYS A CA 1
ATOM 770 C C . LYS A 1 102 ? -0.519 3.631 -14.283 1.00 95.38 102 LYS A C 1
ATOM 772 O O . LYS A 1 102 ? -1.045 2.697 -14.879 1.00 95.38 102 LYS A O 1
ATOM 777 N N . ASP A 1 103 ? 0.805 3.733 -14.172 1.00 94.50 103 ASP A N 1
ATOM 778 C CA . ASP A 1 103 ? 1.719 2.689 -14.658 1.00 94.50 103 ASP A CA 1
ATOM 779 C C . ASP A 1 103 ? 1.729 1.421 -13.798 1.00 94.50 103 ASP A C 1
ATOM 781 O O . ASP A 1 103 ? 2.163 0.376 -14.272 1.00 94.50 103 ASP A O 1
ATOM 785 N N . GLY A 1 104 ? 1.206 1.495 -12.573 1.00 96.06 104 GLY A N 1
ATOM 786 C CA . GLY A 1 104 ? 1.060 0.359 -11.680 1.00 96.06 104 GLY A CA 1
ATOM 787 C C . GLY A 1 104 ? 2.263 0.152 -10.766 1.00 96.06 104 GLY A C 1
ATOM 788 O O . GLY A 1 104 ? 2.852 1.106 -10.248 1.00 96.06 104 GLY A O 1
ATOM 789 N N . ILE A 1 105 ? 2.578 -1.114 -10.505 1.00 96.88 105 ILE A N 1
ATOM 790 C CA . ILE A 1 105 ? 3.638 -1.542 -9.585 1.00 96.88 105 ILE A CA 1
ATOM 791 C C . ILE A 1 105 ? 4.665 -2.376 -10.331 1.00 96.88 105 ILE A C 1
ATOM 793 O O . ILE A 1 105 ? 4.332 -3.033 -11.311 1.00 96.88 105 ILE A O 1
ATOM 797 N N . ALA A 1 106 ? 5.917 -2.341 -9.882 1.00 95.44 106 ALA A N 1
ATOM 798 C CA . ALA A 1 106 ? 6.948 -3.153 -10.510 1.00 95.44 106 ALA A CA 1
ATOM 799 C C . ALA A 1 106 ? 6.658 -4.652 -10.310 1.00 95.44 106 ALA A C 1
ATOM 801 O O . ALA A 1 106 ? 6.078 -5.021 -9.293 1.00 95.44 106 ALA A O 1
ATOM 802 N N . VAL A 1 107 ? 7.061 -5.513 -11.242 1.00 95.12 107 VAL A N 1
ATOM 803 C CA . VAL A 1 107 ? 6.883 -6.971 -11.089 1.00 95.12 107 VAL A CA 1
ATOM 804 C C . VAL A 1 107 ? 7.612 -7.492 -9.837 1.00 95.12 107 VAL A C 1
ATOM 806 O O . VAL A 1 107 ? 8.698 -7.009 -9.499 1.00 95.12 107 VAL A O 1
ATOM 809 N N . GLY A 1 108 ? 7.011 -8.481 -9.165 1.00 95.25 108 GLY A N 1
ATOM 810 C CA . GLY A 1 108 ? 7.546 -9.161 -7.985 1.00 95.25 108 GLY A CA 1
ATOM 811 C C . GLY A 1 108 ? 6.861 -8.775 -6.671 1.00 95.25 108 GLY A C 1
ATOM 812 O O . GLY A 1 108 ? 5.788 -8.169 -6.646 1.00 95.25 108 GLY A O 1
ATOM 813 N N . LYS A 1 109 ? 7.506 -9.136 -5.555 1.00 97.38 109 LYS A N 1
ATOM 814 C CA . LYS A 1 109 ? 6.950 -8.982 -4.205 1.00 97.38 109 LYS A CA 1
ATOM 815 C C . LYS A 1 109 ? 7.003 -7.546 -3.691 1.00 97.38 109 LYS A C 1
ATOM 817 O O . LYS A 1 109 ? 8.050 -6.893 -3.755 1.00 97.38 109 LYS A O 1
ATOM 822 N N . HIS A 1 110 ? 5.913 -7.113 -3.063 1.00 97.88 110 HIS A N 1
ATOM 823 C CA . HIS A 1 110 ? 5.802 -5.825 -2.381 1.00 97.88 110 HIS A CA 1
ATOM 824 C C . HIS A 1 110 ? 5.335 -5.991 -0.946 1.00 97.88 110 HIS A C 1
ATOM 826 O O . HIS A 1 110 ? 4.407 -6.745 -0.666 1.00 97.88 110 HIS A O 1
ATOM 832 N N . LYS A 1 111 ? 5.912 -5.184 -0.058 1.00 97.94 111 LYS A N 1
ATOM 833 C CA . LYS A 1 111 ? 5.296 -4.860 1.227 1.00 97.94 111 LYS A CA 1
ATOM 834 C C . LYS A 1 111 ? 4.348 -3.687 1.053 1.00 97.94 111 LYS A C 1
ATOM 836 O O . LYS A 1 111 ? 4.679 -2.716 0.364 1.00 97.94 111 LYS A O 1
ATOM 841 N N . ILE A 1 112 ? 3.191 -3.760 1.698 1.00 97.69 112 ILE A N 1
ATOM 842 C CA . ILE A 1 112 ? 2.170 -2.717 1.617 1.00 97.69 112 ILE A CA 1
ATOM 843 C C . ILE A 1 112 ? 2.165 -1.896 2.895 1.00 97.69 112 ILE A C 1
ATOM 845 O O . ILE A 1 112 ? 2.017 -2.430 3.996 1.00 97.69 112 ILE A O 1
ATOM 849 N N . LEU A 1 113 ? 2.284 -0.581 2.726 1.00 97.44 113 LEU A N 1
ATOM 850 C CA . LEU A 1 113 ? 2.091 0.380 3.797 1.00 97.44 113 LEU A CA 1
ATOM 851 C C . LEU A 1 113 ? 0.786 1.123 3.559 1.00 97.44 113 LEU A C 1
ATOM 853 O O . LEU A 1 113 ? 0.533 1.600 2.453 1.00 97.44 113 LEU A O 1
ATOM 857 N N . ILE A 1 114 ? -0.030 1.253 4.594 1.00 94.81 114 ILE A N 1
ATOM 858 C CA . ILE A 1 114 ? -1.327 1.915 4.535 1.00 94.81 114 ILE A CA 1
ATOM 859 C C . ILE A 1 114 ? -1.346 3.000 5.601 1.00 94.81 114 ILE A C 1
ATOM 861 O O . ILE A 1 114 ? -0.941 2.790 6.743 1.00 94.81 114 ILE A O 1
ATOM 865 N N . SER A 1 115 ? -1.818 4.179 5.215 1.00 92.00 115 SER A N 1
ATOM 866 C CA . SER A 1 115 ? -2.078 5.290 6.118 1.00 92.00 115 SER A CA 1
ATOM 867 C C . SER A 1 115 ? -3.535 5.702 5.964 1.00 92.00 115 SER A C 1
ATOM 869 O O . SER A 1 115 ? -3.962 6.101 4.880 1.00 92.00 115 SER A O 1
ATOM 871 N N . ALA A 1 116 ? -4.292 5.563 7.050 1.00 90.94 116 ALA A N 1
ATOM 872 C CA . ALA A 1 116 ? -5.692 5.947 7.134 1.00 90.94 116 ALA A CA 1
ATOM 873 C C . ALA A 1 116 ? -5.935 6.649 8.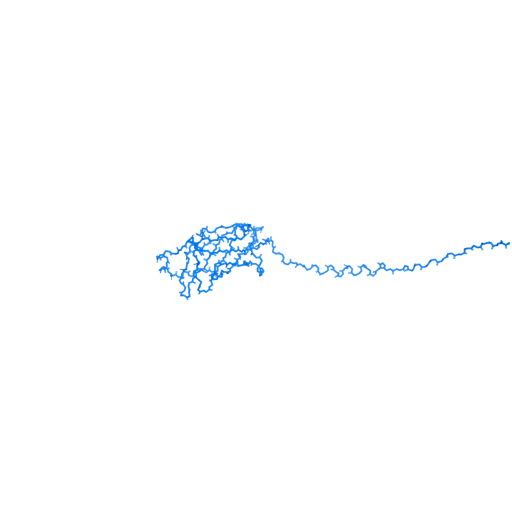473 1.00 90.94 116 ALA A C 1
ATOM 875 O O . ALA A 1 116 ? -5.753 6.049 9.538 1.00 90.94 116 ALA A O 1
ATOM 876 N N . SER A 1 117 ? -6.363 7.907 8.405 1.00 88.69 117 SER A N 1
ATOM 877 C CA . SER A 1 117 ? -6.665 8.732 9.573 1.00 88.69 117 SER A CA 1
ATOM 878 C C . SER A 1 117 ? -7.974 9.490 9.389 1.00 88.69 117 SER A C 1
ATOM 880 O O . SER A 1 117 ? -8.363 9.824 8.265 1.00 88.69 117 SER A O 1
ATOM 882 N N . ASP A 1 118 ? -8.643 9.789 10.502 1.00 86.56 118 ASP A N 1
ATOM 883 C CA . ASP A 1 118 ? -9.799 10.681 10.501 1.00 86.56 118 ASP A CA 1
ATOM 884 C C . ASP A 1 118 ? -9.428 12.153 10.279 1.00 86.56 118 ASP A C 1
ATOM 886 O O . ASP A 1 118 ? -8.254 12.528 10.236 1.00 86.56 118 ASP A O 1
ATOM 890 N N . ALA A 1 119 ? -10.446 13.002 10.119 1.00 84.56 119 ALA A N 1
ATOM 891 C CA . ALA A 1 119 ? -10.264 14.441 9.938 1.00 84.56 119 ALA A CA 1
ATOM 892 C C . ALA A 1 119 ? -9.584 15.114 11.150 1.00 84.56 119 ALA A C 1
ATOM 894 O O . ALA A 1 119 ? -9.085 16.232 11.041 1.00 84.56 119 ALA A O 1
ATOM 895 N N . GLN A 1 120 ? -9.555 14.439 12.302 1.00 83.44 120 GLN A N 1
ATOM 896 C CA . GLN A 1 120 ? -8.896 14.865 13.533 1.00 83.44 120 GLN A CA 1
ATOM 897 C C . GLN A 1 120 ? -7.484 14.265 13.672 1.00 83.44 120 GLN A C 1
ATOM 899 O O . GLN A 1 120 ? -6.805 14.517 14.667 1.00 83.44 120 GLN A O 1
ATOM 904 N N . GLY A 1 121 ? -7.018 13.498 12.680 1.00 81.31 121 GLY A N 1
ATOM 905 C CA . GLY A 1 121 ? -5.698 12.869 12.656 1.00 81.31 121 GLY A CA 1
ATOM 906 C C . GLY A 1 121 ? -5.599 11.575 13.465 1.00 81.31 121 GLY A C 1
ATOM 907 O O . GLY A 1 121 ? -4.494 11.069 13.665 1.00 81.31 121 GLY A O 1
ATOM 908 N N . LYS A 1 122 ? -6.719 11.017 13.933 1.00 85.62 122 LYS A N 1
ATOM 909 C CA . LYS A 1 122 ? -6.744 9.745 14.656 1.00 85.62 122 LYS A CA 1
ATOM 910 C C . LYS A 1 122 ? -6.590 8.585 13.686 1.00 85.62 122 LYS A C 1
ATOM 912 O O . LYS A 1 122 ? -7.311 8.497 12.696 1.00 85.62 122 LYS A O 1
ATOM 917 N N . LEU A 1 123 ? -5.699 7.658 14.019 1.00 87.38 123 LEU A N 1
ATOM 918 C CA . LEU A 1 123 ? -5.467 6.462 13.218 1.00 87.38 123 LEU A CA 1
ATOM 919 C C . LEU A 1 123 ? -6.718 5.572 13.164 1.00 87.38 123 LEU A C 1
ATOM 921 O O . LEU A 1 123 ? -7.303 5.210 14.191 1.00 87.38 123 LEU A O 1
ATOM 925 N N . LEU A 1 124 ? -7.106 5.202 11.945 1.00 91.25 124 LEU A N 1
ATOM 926 C CA . LEU A 1 124 ? -8.214 4.287 11.654 1.00 91.25 124 LEU A CA 1
ATOM 927 C C . LEU A 1 124 ? -7.752 2.840 11.483 1.00 91.25 124 LEU A C 1
ATOM 929 O O . LEU A 1 124 ? -8.567 1.918 11.480 1.00 91.25 124 LEU A O 1
ATOM 933 N N . ILE A 1 125 ? -6.446 2.644 11.378 1.00 92.31 125 ILE A N 1
ATOM 934 C CA . ILE A 1 125 ? -5.774 1.355 11.280 1.00 92.31 125 ILE A CA 1
ATOM 935 C C . ILE A 1 125 ? -4.604 1.333 12.269 1.00 92.31 125 ILE A C 1
ATOM 937 O O . ILE A 1 125 ? -4.119 2.396 12.661 1.00 92.31 125 ILE A O 1
ATOM 941 N N . PRO A 1 126 ? -4.146 0.155 12.703 1.00 93.56 126 PRO A N 1
ATOM 942 C CA . PRO A 1 126 ? -2.964 0.058 13.549 1.00 93.56 126 PRO A CA 1
ATOM 943 C C . PRO A 1 126 ? -1.713 0.639 12.889 1.00 93.56 126 PRO A C 1
ATOM 945 O O . PRO A 1 126 ? -1.552 0.581 11.670 1.00 93.56 126 PRO A O 1
ATOM 948 N N . SER A 1 127 ? -0.805 1.174 13.703 1.00 91.19 127 SER A N 1
ATOM 949 C CA . SER A 1 127 ? 0.404 1.846 13.214 1.00 91.19 127 SER A CA 1
ATOM 950 C C . SER A 1 127 ? 1.386 0.909 12.505 1.00 91.19 127 SER A C 1
ATOM 952 O O . SER A 1 127 ? 2.168 1.379 11.684 1.00 91.19 127 SER A O 1
ATOM 954 N N . GLU A 1 128 ? 1.332 -0.400 12.764 1.00 93.38 128 GLU A N 1
ATOM 955 C CA . GLU A 1 128 ? 2.183 -1.393 12.092 1.00 93.38 128 GLU A CA 1
ATOM 956 C C . GLU A 1 128 ? 1.962 -1.450 10.578 1.00 93.38 128 GLU A C 1
ATOM 958 O O . GLU A 1 128 ? 2.915 -1.610 9.826 1.00 93.38 128 GLU A O 1
ATOM 963 N N . TYR A 1 129 ? 0.737 -1.198 10.108 1.00 94.19 129 TYR A N 1
ATOM 964 C CA . TYR A 1 129 ? 0.461 -1.105 8.674 1.00 94.19 129 TYR A CA 1
ATOM 965 C C . TYR A 1 129 ? 1.104 0.127 8.038 1.00 94.19 129 TYR A C 1
ATOM 967 O O . TYR A 1 129 ? 1.245 0.172 6.825 1.00 94.19 129 TYR A O 1
ATOM 975 N N . GLY A 1 130 ? 1.502 1.131 8.821 1.00 92.94 130 GLY A N 1
ATOM 976 C CA . GLY A 1 130 ? 2.202 2.319 8.336 1.00 92.94 130 GLY A CA 1
ATOM 977 C C . GLY A 1 130 ? 3.725 2.173 8.289 1.00 92.94 130 GLY A C 1
ATOM 978 O O . GLY A 1 130 ? 4.396 3.134 7.920 1.00 92.94 130 GLY A O 1
ATOM 979 N N . ASN A 1 131 ? 4.282 1.019 8.675 1.00 92.94 131 ASN A N 1
ATOM 980 C CA . ASN A 1 131 ? 5.721 0.815 8.817 1.00 92.94 131 ASN A CA 1
ATOM 981 C C . ASN A 1 131 ? 6.191 -0.414 8.018 1.00 92.94 131 ASN A C 1
ATOM 983 O O . ASN A 1 131 ? 5.640 -1.504 8.138 1.00 92.94 131 ASN A O 1
ATOM 987 N N . ILE A 1 132 ? 7.240 -0.239 7.212 1.00 93.75 132 ILE A N 1
ATOM 988 C CA . ILE A 1 132 ? 7.815 -1.285 6.352 1.00 93.75 132 ILE A CA 1
ATOM 989 C C . ILE A 1 132 ? 8.353 -2.491 7.140 1.00 93.75 132 ILE A C 1
ATOM 991 O O . ILE A 1 132 ? 8.310 -3.627 6.659 1.00 93.75 132 ILE A O 1
ATOM 995 N N . ASP A 1 133 ? 8.850 -2.264 8.353 1.00 94.12 133 ASP A N 1
ATOM 996 C CA . ASP A 1 133 ? 9.499 -3.305 9.148 1.00 94.12 133 ASP A CA 1
ATOM 997 C C . ASP A 1 133 ? 8.486 -4.174 9.897 1.00 94.12 133 ASP A C 1
ATOM 999 O O . ASP A 1 133 ? 8.779 -5.326 10.208 1.00 94.12 133 ASP A O 1
ATOM 1003 N N . THR A 1 134 ? 7.290 -3.641 10.167 1.00 94.75 134 THR A N 1
ATOM 1004 C CA . THR A 1 134 ? 6.278 -4.302 11.003 1.00 94.75 134 THR A CA 1
ATOM 1005 C C . THR A 1 134 ? 4.976 -4.618 10.279 1.00 94.75 134 THR A C 1
ATOM 1007 O O . THR A 1 134 ? 4.158 -5.356 10.828 1.00 94.75 134 THR A O 1
ATOM 1010 N N . THR A 1 135 ? 4.773 -4.110 9.059 1.00 95.75 135 THR A N 1
ATOM 1011 C CA . THR A 1 135 ? 3.576 -4.428 8.278 1.00 95.75 135 THR A CA 1
ATOM 1012 C C . THR A 1 135 ? 3.507 -5.931 7.984 1.00 95.75 135 THR A C 1
ATOM 1014 O O . THR A 1 135 ? 4.481 -6.504 7.488 1.00 95.75 135 THR A O 1
ATOM 1017 N N . PRO A 1 136 ? 2.366 -6.589 8.258 1.00 95.19 136 PRO A N 1
ATOM 1018 C CA . PRO A 1 136 ? 2.158 -7.986 7.893 1.00 95.19 136 PRO A CA 1
ATOM 1019 C C . PRO A 1 136 ? 1.704 -8.151 6.433 1.00 95.19 136 PRO A C 1
ATOM 1021 O O . PRO A 1 136 ? 1.470 -9.273 5.992 1.00 95.19 136 PRO A O 1
ATOM 1024 N N . LEU A 1 137 ? 1.503 -7.050 5.696 1.00 96.44 137 LEU A N 1
ATOM 1025 C CA . LEU A 1 137 ? 0.961 -7.083 4.342 1.00 96.44 137 LEU A CA 1
ATOM 1026 C C . LEU A 1 137 ? 2.072 -7.263 3.309 1.00 96.44 137 LEU A C 1
ATOM 1028 O O . LEU A 1 137 ? 2.838 -6.335 3.035 1.00 96.44 137 LEU A O 1
ATOM 1032 N N . GLU A 1 138 ? 2.082 -8.435 2.686 1.00 96.69 138 GLU A N 1
ATOM 1033 C CA . GLU A 1 138 ? 2.915 -8.767 1.535 1.00 96.69 138 GLU A CA 1
ATOM 1034 C C . GLU A 1 138 ? 2.033 -9.290 0.403 1.00 96.69 138 GLU A C 1
ATOM 1036 O O . GLU A 1 138 ? 1.112 -10.070 0.644 1.00 96.69 138 GLU A O 1
ATOM 1041 N N . ILE A 1 139 ? 2.311 -8.842 -0.818 1.00 96.94 139 ILE A N 1
ATOM 1042 C CA . ILE A 1 139 ? 1.643 -9.305 -2.040 1.00 96.94 139 ILE A CA 1
ATOM 1043 C C . ILE A 1 139 ? 2.677 -9.573 -3.124 1.00 96.94 139 ILE A C 1
ATOM 1045 O O . ILE A 1 139 ? 3.781 -9.017 -3.086 1.00 96.94 139 ILE A O 1
ATOM 1049 N N . ASP A 1 140 ? 2.309 -10.381 -4.111 1.00 97.25 140 ASP A N 1
ATOM 1050 C CA . ASP A 1 140 ? 3.025 -10.447 -5.382 1.00 97.25 140 ASP A CA 1
ATOM 1051 C C . ASP A 1 140 ? 2.263 -9.657 -6.451 1.00 97.25 140 ASP A C 1
ATOM 1053 O O . ASP A 1 140 ? 1.038 -9.723 -6.527 1.00 97.25 140 ASP A O 1
ATOM 1057 N N . ALA A 1 141 ? 2.966 -8.884 -7.276 1.00 95.81 141 ALA A N 1
ATOM 1058 C CA . ALA A 1 141 ? 2.349 -8.060 -8.310 1.00 95.81 141 ALA A CA 1
ATOM 1059 C C . ALA A 1 141 ? 1.479 -8.860 -9.301 1.00 95.81 141 ALA A C 1
ATOM 1061 O O . ALA A 1 141 ? 0.540 -8.306 -9.877 1.00 95.81 141 ALA A O 1
ATOM 1062 N N . GLU A 1 142 ? 1.764 -10.152 -9.471 1.00 94.06 142 GLU A N 1
ATOM 1063 C CA . GLU A 1 142 ? 1.013 -11.069 -10.335 1.00 94.06 142 GLU A CA 1
ATOM 1064 C C . GLU A 1 142 ? -0.370 -11.458 -9.777 1.00 94.06 142 GLU A C 1
ATOM 1066 O O . GLU A 1 142 ? -1.212 -11.957 -10.522 1.00 94.06 142 GLU A O 1
ATOM 1071 N N . GLU A 1 143 ? -0.646 -11.195 -8.496 1.00 94.69 143 GLU A N 1
ATOM 1072 C CA . GLU A 1 143 ? -1.909 -11.557 -7.829 1.00 94.69 143 GLU A CA 1
ATOM 1073 C C . GLU A 1 143 ? -3.001 -10.476 -7.954 1.00 94.69 143 GLU A C 1
ATOM 1075 O O . GLU A 1 143 ? -4.068 -10.590 -7.354 1.00 94.69 143 GLU A O 1
ATOM 1080 N N . SER A 1 144 ? -2.758 -9.416 -8.729 1.00 92.25 144 SER A N 1
ATOM 1081 C CA . SER A 1 144 ? -3.744 -8.360 -8.999 1.00 92.25 144 SER A CA 1
ATOM 1082 C C . SER A 1 144 ? -4.970 -8.937 -9.737 1.00 92.25 144 SER A C 1
ATOM 1084 O O . SER A 1 144 ? -4.797 -9.618 -10.753 1.00 92.25 144 SER A O 1
ATOM 1086 N N . PRO A 1 145 ? -6.218 -8.648 -9.311 1.00 96.88 145 PRO A N 1
ATOM 1087 C CA . PRO A 1 145 ? -6.617 -7.673 -8.293 1.00 96.88 145 PRO A CA 1
ATOM 1088 C C . PRO A 1 145 ? -6.484 -8.169 -6.843 1.00 96.88 145 PRO A C 1
ATOM 1090 O O . PRO A 1 145 ? -6.805 -9.308 -6.521 1.00 96.88 145 PRO A O 1
ATOM 1093 N N . PHE A 1 146 ? -6.104 -7.265 -5.939 1.00 97.06 146 PHE A N 1
ATOM 1094 C CA . PHE A 1 146 ? -5.820 -7.586 -4.538 1.00 97.06 146 PHE A CA 1
ATOM 1095 C C . PH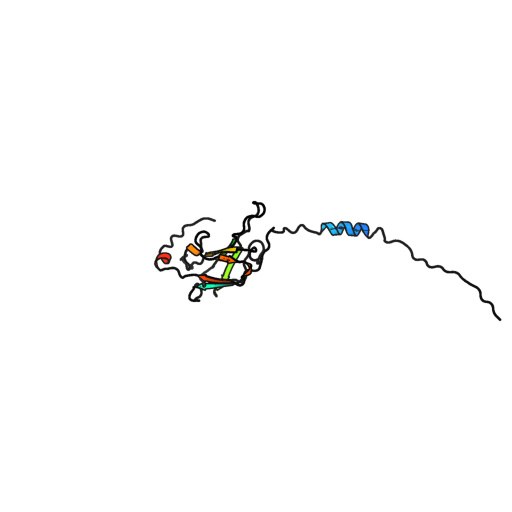E A 1 146 ? -7.047 -7.487 -3.622 1.00 97.06 146 PHE A C 1
ATOM 1097 O O . PHE A 1 146 ? -7.799 -6.514 -3.680 1.00 97.06 146 PHE A O 1
ATOM 1104 N N . GLU A 1 147 ? -7.182 -8.427 -2.685 1.00 96.38 147 GLU A N 1
ATOM 1105 C CA . GLU A 1 147 ? -8.127 -8.353 -1.563 1.00 96.38 147 GLU A CA 1
ATOM 1106 C C . GLU A 1 147 ? -7.370 -8.222 -0.233 1.00 96.38 147 GLU A C 1
ATOM 1108 O O . GLU A 1 147 ? -6.935 -9.206 0.364 1.00 96.38 147 GLU A O 1
ATOM 1113 N N . LEU A 1 148 ? -7.203 -6.990 0.250 1.00 95.75 148 LEU A N 1
ATOM 1114 C CA . LEU A 1 148 ? -6.442 -6.696 1.462 1.00 95.75 148 LEU A CA 1
ATOM 1115 C C . LEU A 1 148 ? -7.358 -6.591 2.681 1.00 95.75 148 LEU A C 1
ATOM 1117 O O . LEU A 1 148 ? -8.299 -5.794 2.710 1.00 95.75 148 LEU A O 1
ATOM 1121 N N . LYS A 1 149 ? -7.035 -7.359 3.724 1.00 95.81 149 LYS A N 1
ATOM 1122 C CA . LYS A 1 149 ? -7.745 -7.349 5.006 1.00 95.81 149 LYS A CA 1
ATOM 1123 C C . LYS A 1 149 ? -6.863 -6.760 6.099 1.00 95.81 149 LYS A C 1
ATOM 1125 O O . LYS A 1 149 ? -5.726 -7.182 6.283 1.00 95.81 149 LYS A O 1
ATOM 1130 N N . ILE A 1 150 ? -7.401 -5.787 6.826 1.00 94.44 150 ILE A N 1
ATOM 1131 C CA . ILE A 1 150 ? -6.703 -5.072 7.900 1.00 94.44 150 ILE A CA 1
ATOM 1132 C C . ILE A 1 150 ? -7.424 -5.316 9.225 1.00 94.44 150 ILE A C 1
ATOM 1134 O O . ILE A 1 150 ? -8.654 -5.275 9.292 1.00 94.44 150 ILE A O 1
ATOM 1138 N N . ARG A 1 151 ? -6.696 -5.516 10.323 1.00 94.62 151 ARG A N 1
ATOM 1139 C CA . ARG A 1 151 ? -7.327 -5.548 11.647 1.00 94.62 151 ARG A CA 1
ATOM 1140 C C . ARG A 1 151 ? -7.768 -4.146 12.080 1.00 94.62 151 ARG A C 1
ATOM 1142 O O . ARG A 1 151 ? -7.162 -3.130 11.734 1.00 94.62 151 ARG A O 1
ATOM 1149 N N . LYS A 1 152 ? -8.809 -4.067 12.905 1.00 92.44 152 LYS A N 1
ATOM 1150 C CA . LYS A 1 152 ? -9.216 -2.797 13.527 1.00 92.44 152 LYS A CA 1
ATOM 1151 C C . LYS A 1 152 ? -8.212 -2.378 14.612 1.00 92.44 152 LYS A C 1
ATOM 1153 O O . LYS A 1 152 ? -7.682 -3.240 15.314 1.00 92.44 152 LYS A O 1
ATOM 1158 N N . PRO A 1 153 ? -7.988 -1.067 14.817 1.00 89.56 153 PRO A N 1
ATOM 1159 C CA . PRO A 1 153 ? -7.172 -0.590 15.925 1.00 89.56 153 PRO A CA 1
ATOM 1160 C C . PRO A 1 153 ? -7.895 -0.814 17.253 1.00 89.56 153 PRO A C 1
ATOM 1162 O O . PRO A 1 153 ? -9.098 -0.530 17.376 1.00 89.56 153 PRO A O 1
ATOM 1165 N N . THR A 1 154 ? -7.146 -1.284 18.246 1.00 87.12 154 THR A N 1
ATOM 1166 C CA . THR A 1 154 ? -7.593 -1.474 19.630 1.00 87.12 154 THR A CA 1
ATOM 1167 C C . THR A 1 154 ? -7.894 -0.13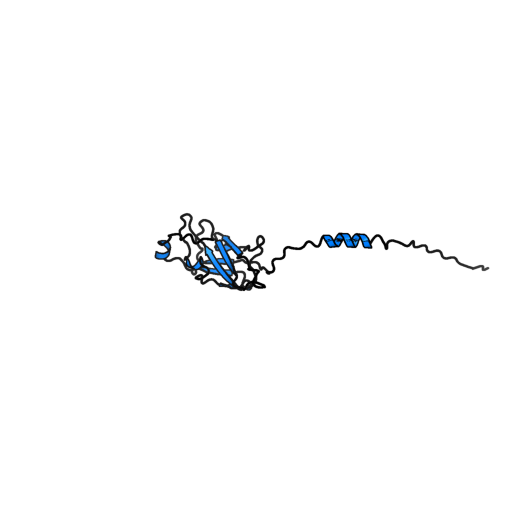4 20.310 1.00 87.12 154 THR A C 1
ATOM 1169 O O . THR A 1 154 ? -7.504 0.940 19.846 1.00 87.12 154 THR A O 1
ATOM 1172 N N . ALA A 1 155 ? -8.612 -0.175 21.436 1.00 81.62 155 ALA A N 1
ATOM 1173 C CA . ALA A 1 155 ? -8.955 1.031 22.189 1.00 81.62 155 ALA A CA 1
ATOM 1174 C C . ALA A 1 155 ? -7.718 1.794 22.701 1.00 81.62 155 ALA A C 1
ATOM 1176 O O . ALA A 1 155 ? -7.764 3.019 22.780 1.00 81.62 155 ALA A O 1
ATOM 1177 N N . GLU A 1 156 ? -6.625 1.091 23.005 1.00 79.69 156 GLU A N 1
ATOM 1178 C CA . GLU A 1 156 ? -5.377 1.694 23.486 1.00 79.69 156 GLU A CA 1
ATOM 1179 C C . GLU A 1 156 ? -4.573 2.335 22.345 1.00 79.69 156 GLU A C 1
ATOM 1181 O O . GLU A 1 156 ? -4.126 3.476 22.467 1.00 79.69 156 GLU A O 1
ATOM 1186 N N . GLU A 1 157 ? -4.495 1.682 21.181 1.00 80.62 157 GLU A N 1
ATOM 1187 C CA . GLU A 1 157 ? -3.858 2.248 19.978 1.00 80.62 157 GLU A CA 1
ATOM 1188 C C . GLU A 1 157 ? -4.542 3.547 19.523 1.00 80.62 157 GLU A C 1
ATOM 1190 O O . GLU A 1 157 ? -3.882 4.492 19.101 1.00 80.62 157 GLU A O 1
ATOM 1195 N N . ARG A 1 158 ? -5.868 3.643 19.691 1.00 73.62 158 ARG A N 1
ATOM 1196 C CA . ARG A 1 158 ? -6.646 4.858 19.388 1.00 73.62 158 ARG A CA 1
ATOM 1197 C C . ARG A 1 158 ? -6.345 6.041 20.317 1.00 73.62 158 ARG A C 1
ATOM 1199 O O . ARG A 1 158 ? -6.675 7.173 19.956 1.00 73.62 158 ARG A O 1
ATOM 1206 N N . LYS A 1 159 ? -5.808 5.796 21.517 1.00 70.31 159 LYS A N 1
ATOM 1207 C CA . LYS A 1 159 ? -5.480 6.832 22.515 1.00 70.31 159 LYS A CA 1
ATOM 1208 C C . LYS A 1 159 ? -4.040 7.322 22.376 1.00 70.31 159 LYS A C 1
ATOM 1210 O O . LYS A 1 159 ? -3.786 8.502 22.593 1.00 70.31 159 LYS A O 1
ATOM 1215 N N . ASN A 1 160 ? -3.124 6.454 21.949 1.00 61.19 160 ASN A N 1
ATOM 1216 C CA . ASN A 1 160 ? -1.695 6.750 21.806 1.00 61.19 160 ASN A CA 1
ATOM 1217 C C . ASN A 1 160 ? -1.342 7.539 20.532 1.00 61.19 160 ASN A C 1
ATOM 1219 O O . ASN A 1 160 ? -0.220 7.448 20.041 1.00 61.19 160 ASN A O 1
ATOM 1223 N N . THR A 1 161 ? -2.265 8.357 20.018 1.00 57.12 161 THR A N 1
ATOM 1224 C CA . THR A 1 161 ? -2.077 9.214 18.835 1.00 57.12 161 THR A CA 1
ATOM 1225 C C . THR A 1 161 ? -1.144 10.394 19.146 1.00 57.12 161 THR A C 1
ATOM 1227 O O . THR A 1 161 ? -1.503 11.560 19.013 1.00 57.12 161 THR A O 1
ATOM 1230 N N . LYS A 1 162 ? 0.081 10.118 19.591 1.00 47.81 162 LYS A N 1
ATOM 1231 C CA . LYS A 1 162 ? 1.190 11.050 19.445 1.00 47.81 162 LYS A CA 1
ATOM 1232 C C . LYS A 1 162 ? 1.785 10.712 18.090 1.00 47.81 162 LYS A C 1
ATOM 1234 O O . LYS A 1 162 ? 2.487 9.719 17.960 1.00 47.81 162 LYS A O 1
ATOM 1239 N N . VAL A 1 163 ? 1.403 11.485 17.074 1.00 52.06 163 VAL A N 1
ATOM 1240 C CA . VAL A 1 163 ? 1.964 11.393 15.723 1.00 52.06 163 VAL A CA 1
ATOM 1241 C C . VAL A 1 163 ? 3.463 11.632 15.856 1.00 52.06 163 VAL A C 1
ATOM 1243 O O . VAL A 1 163 ? 3.927 12.772 15.904 1.00 52.06 163 VAL A O 1
ATOM 1246 N N . GLU A 1 164 ? 4.223 10.553 16.004 1.00 44.09 164 GLU A N 1
ATOM 1247 C CA . GLU A 1 164 ? 5.656 10.596 15.826 1.00 44.09 164 GLU A CA 1
ATOM 1248 C C . GLU A 1 164 ? 5.837 10.905 14.343 1.00 44.09 164 GLU A C 1
ATOM 1250 O O . GLU A 1 164 ? 5.577 10.080 13.469 1.00 44.09 164 GLU A O 1
ATOM 1255 N N . LYS A 1 165 ? 6.130 12.178 14.062 1.00 39.31 165 LYS A N 1
ATOM 1256 C CA . LYS A 1 165 ? 6.597 12.665 12.768 1.00 39.31 165 LYS A CA 1
ATOM 1257 C C . LYS A 1 165 ? 7.864 11.877 12.419 1.00 39.31 165 LYS A C 1
ATOM 1259 O O . LYS A 1 165 ? 8.968 12.352 12.660 1.00 39.31 165 LYS A O 1
ATOM 1264 N N . SER A 1 166 ? 7.712 10.669 11.895 1.00 38.81 166 SER A N 1
ATOM 1265 C CA . SER A 1 166 ? 8.809 9.967 11.251 1.00 38.81 166 SER A CA 1
ATOM 1266 C C . SER A 1 166 ? 8.858 10.461 9.815 1.00 38.81 166 SER A C 1
ATOM 1268 O O . SER A 1 166 ? 7.899 10.317 9.054 1.00 38.81 166 SER A O 1
ATOM 1270 N N . LEU A 1 167 ? 9.934 11.190 9.537 1.00 39.44 167 LEU A N 1
ATOM 1271 C CA . LEU A 1 167 ? 10.219 11.859 8.283 1.00 39.44 167 LEU A CA 1
ATOM 1272 C C . LEU A 1 167 ? 10.212 10.870 7.110 1.00 39.44 167 LEU A C 1
ATOM 1274 O O . LEU A 1 167 ? 10.853 9.823 7.173 1.00 39.44 167 LEU A O 1
ATOM 1278 N N . TYR A 1 168 ? 9.568 11.286 6.023 1.00 36.00 168 TYR A N 1
ATOM 1279 C CA . TYR A 1 168 ? 10.132 11.114 4.687 1.00 36.00 168 TYR A CA 1
ATOM 1280 C C . TYR A 1 168 ? 10.735 12.450 4.263 1.00 36.00 168 TYR A C 1
ATOM 1282 O O . TYR A 1 168 ? 10.079 13.486 4.538 1.00 36.00 168 TYR A O 1
#

Secondary structure (DSSP, 8-state):
-----------------TTHHHHHHHHGGGG-------SS-EE---EEEEETTSPPPPPSS-EEEEEEE-SPPBTTTBPPPPEEEEE-TTSEE--EESSSTT--EESSEEEEEEE-B-TT--BSS-GGGG-TTT---EEEGGGPSEEEEEPPPPTTTTT---------

Radius of gyration: 31.41 Å; chains: 1; bounding box: 40×26×127 Å

pLDDT: mean 80.98, std 18.92, range [36.0, 97.94]